Protein AF-A0A914VTN2-F1 (afdb_monomer)

Organism: NCBI:txid2011161

Structure (mmCIF, N/CA/C/O backbone):
data_AF-A0A914VTN2-F1
#
_entry.id   AF-A0A914VTN2-F1
#
loop_
_atom_site.group_PDB
_atom_site.id
_atom_site.type_symbol
_atom_site.label_atom_id
_atom_site.label_alt_id
_atom_site.label_comp_id
_atom_site.label_asym_id
_atom_site.label_entity_id
_atom_site.label_seq_id
_atom_site.pdbx_PDB_ins_code
_atom_site.Cartn_x
_atom_site.Cartn_y
_atom_site.Cartn_z
_atom_site.occupancy
_atom_site.B_iso_or_equiv
_atom_site.auth_seq_id
_atom_site.auth_comp_id
_atom_site.auth_asym_id
_atom_site.auth_atom_id
_atom_site.pdbx_PDB_model_num
ATOM 1 N N . SER A 1 1 ? -5.274 -9.240 18.876 1.00 53.75 1 SER A N 1
ATOM 2 C CA . SER A 1 1 ? -4.711 -8.372 17.822 1.00 53.75 1 SER A CA 1
ATOM 3 C C . SER A 1 1 ? -3.298 -7.981 18.233 1.00 53.75 1 SER A C 1
ATOM 5 O O . SER A 1 1 ? -3.080 -7.719 19.407 1.00 53.75 1 SER A O 1
ATOM 7 N N . LEU A 1 2 ? -2.326 -7.966 17.316 1.00 63.53 2 LEU A N 1
ATOM 8 C CA . LEU A 1 2 ? -0.909 -7.648 17.602 1.00 63.53 2 LEU A CA 1
ATOM 9 C C . LEU A 1 2 ? -0.653 -6.160 17.966 1.00 63.53 2 LEU A C 1
ATOM 11 O O . LEU A 1 2 ? 0.459 -5.676 17.809 1.00 63.53 2 LEU A O 1
ATOM 15 N N . GLY A 1 3 ? -1.674 -5.406 18.394 1.00 85.06 3 GLY A N 1
ATOM 16 C CA . GLY A 1 3 ? -1.556 -3.993 18.789 1.00 85.06 3 GLY A CA 1
ATOM 17 C C . GLY A 1 3 ? -1.173 -3.005 17.676 1.00 85.06 3 GLY A C 1
ATOM 18 O O . GLY A 1 3 ? -0.991 -1.828 17.959 1.00 85.06 3 GLY A O 1
ATOM 19 N N . GLN A 1 4 ? -1.050 -3.458 16.426 1.00 91.50 4 GLN A N 1
ATOM 20 C CA . GLN A 1 4 ? -0.609 -2.641 15.292 1.00 91.50 4 GLN A CA 1
ATOM 21 C C . GLN A 1 4 ? -1.782 -2.137 14.427 1.00 91.50 4 GLN A C 1
ATOM 23 O O . GLN A 1 4 ? -2.778 -2.857 14.286 1.00 91.50 4 GLN A O 1
ATOM 28 N N . PRO A 1 5 ? -1.668 -0.945 13.804 1.00 94.69 5 PRO A N 1
ATOM 29 C CA . PRO A 1 5 ? -2.614 -0.471 12.792 1.00 94.69 5 PRO A CA 1
ATOM 30 C C . PRO A 1 5 ? -2.756 -1.451 11.614 1.00 94.69 5 PRO A C 1
ATOM 32 O O . PRO A 1 5 ? -1.782 -2.078 11.194 1.00 94.69 5 PRO A O 1
ATOM 35 N N . ALA A 1 6 ? -3.965 -1.577 11.058 1.00 95.75 6 ALA A N 1
ATOM 36 C CA . ALA A 1 6 ? -4.254 -2.548 9.994 1.00 95.75 6 ALA A CA 1
ATOM 37 C C . ALA A 1 6 ? -3.465 -2.277 8.699 1.00 95.75 6 ALA A C 1
ATOM 39 O O . ALA A 1 6 ? -2.999 -3.204 8.040 1.00 95.75 6 ALA A O 1
ATOM 40 N N . ASP A 1 7 ? -3.263 -1.007 8.355 1.00 97.31 7 ASP A N 1
ATOM 41 C CA . ASP A 1 7 ? -2.458 -0.604 7.202 1.00 97.31 7 ASP A CA 1
ATOM 42 C C . ASP A 1 7 ? -0.959 -0.853 7.396 1.00 97.31 7 ASP A C 1
ATOM 44 O O . ASP A 1 7 ? -0.275 -1.233 6.447 1.00 97.31 7 ASP A O 1
ATOM 48 N N . PHE A 1 8 ? -0.450 -0.696 8.620 1.00 96.94 8 PHE A N 1
ATOM 49 C CA . PHE A 1 8 ? 0.914 -1.071 8.969 1.00 96.94 8 PHE A CA 1
ATOM 50 C C . PHE A 1 8 ? 1.108 -2.582 8.822 1.00 96.94 8 PHE A C 1
ATOM 52 O O . PHE A 1 8 ? 2.080 -3.012 8.203 1.00 96.94 8 PHE A O 1
ATOM 59 N N . PHE A 1 9 ? 0.159 -3.385 9.314 1.00 97.00 9 PHE A N 1
ATOM 60 C CA . PHE A 1 9 ?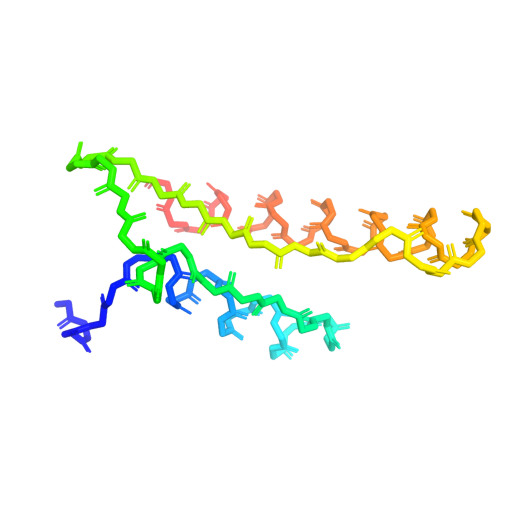 0.197 -4.835 9.127 1.00 97.00 9 PHE A CA 1
ATOM 61 C C . PHE A 1 9 ? 0.230 -5.205 7.638 1.00 97.00 9 PHE A C 1
ATOM 63 O O . PHE A 1 9 ? 1.108 -5.952 7.213 1.00 97.00 9 PHE A O 1
ATOM 70 N N . TYR A 1 10 ? -0.653 -4.617 6.825 1.00 97.38 10 TYR A N 1
ATOM 71 C CA . TYR A 1 10 ? -0.664 -4.829 5.376 1.00 97.38 10 TYR A CA 1
ATOM 72 C C . TYR A 1 10 ? 0.674 -4.449 4.717 1.00 97.38 10 TYR A C 1
ATOM 74 O O . TYR A 1 10 ? 1.223 -5.224 3.932 1.00 97.38 10 TYR A O 1
ATOM 82 N N . ALA A 1 11 ? 1.228 -3.281 5.058 1.00 97.94 11 ALA A N 1
ATOM 83 C CA . ALA A 1 11 ? 2.501 -2.804 4.520 1.00 97.94 11 ALA A CA 1
ATOM 84 C C . ALA A 1 11 ? 3.678 -3.716 4.899 1.00 97.94 11 ALA A C 1
ATOM 86 O O . ALA A 1 11 ? 4.525 -4.005 4.052 1.00 97.94 11 ALA A O 1
ATOM 87 N N . LYS A 1 12 ? 3.708 -4.211 6.143 1.00 97.62 12 LYS A N 1
ATOM 88 C CA . LYS A 1 12 ? 4.719 -5.164 6.613 1.00 97.62 12 LYS A CA 1
ATOM 89 C C . LYS A 1 12 ? 4.639 -6.485 5.845 1.00 97.62 12 LYS A C 1
ATOM 91 O O . LYS A 1 12 ? 5.656 -6.943 5.330 1.00 97.62 12 LYS A O 1
ATOM 96 N N . GLN A 1 13 ? 3.441 -7.055 5.708 1.00 97.88 13 GLN A N 1
ATOM 97 C CA . GLN A 1 13 ? 3.247 -8.314 4.983 1.00 97.88 13 GLN A CA 1
ATOM 98 C C . GLN A 1 13 ? 3.614 -8.183 3.494 1.00 97.88 13 GLN A C 1
ATOM 100 O O . GLN A 1 13 ? 4.227 -9.095 2.934 1.00 97.88 13 GLN A O 1
ATOM 105 N N . LEU A 1 14 ? 3.288 -7.048 2.859 1.00 98.38 14 LEU A N 1
ATOM 106 C CA . LEU A 1 14 ? 3.683 -6.769 1.474 1.00 98.38 14 LEU A CA 1
ATOM 107 C C . LEU A 1 14 ? 5.209 -6.760 1.341 1.00 98.38 14 LEU A C 1
ATOM 109 O O . LEU A 1 14 ? 5.754 -7.442 0.472 1.00 98.38 14 LEU A O 1
ATOM 113 N N . LEU A 1 15 ? 5.895 -6.029 2.223 1.00 98.25 15 LEU A N 1
ATOM 114 C CA . LEU A 1 15 ? 7.351 -5.936 2.215 1.00 98.25 15 LEU A CA 1
ATOM 115 C C . LEU A 1 15 ? 8.006 -7.312 2.380 1.00 98.25 15 LEU A C 1
ATOM 117 O O . LEU A 1 15 ? 8.863 -7.670 1.575 1.00 98.25 15 LEU A O 1
ATOM 121 N N . GLU A 1 16 ? 7.584 -8.092 3.376 1.00 97.81 16 GLU A N 1
ATOM 122 C CA . GLU A 1 16 ? 8.159 -9.414 3.664 1.00 97.81 16 GLU A CA 1
ATOM 123 C C . GLU A 1 16 ? 7.909 -10.427 2.536 1.00 97.81 16 GLU A C 1
ATOM 125 O O . GLU A 1 16 ? 8.754 -11.281 2.277 1.00 97.81 16 GLU A O 1
ATOM 130 N N . THR A 1 17 ? 6.782 -10.315 1.826 1.00 97.56 17 THR A N 1
ATOM 131 C CA . THR A 1 17 ? 6.410 -11.274 0.772 1.00 97.56 17 THR A CA 1
ATOM 132 C C . THR A 1 17 ? 7.000 -10.923 -0.592 1.00 97.56 17 THR A C 1
ATOM 134 O O . THR A 1 17 ? 7.350 -11.817 -1.363 1.00 97.56 17 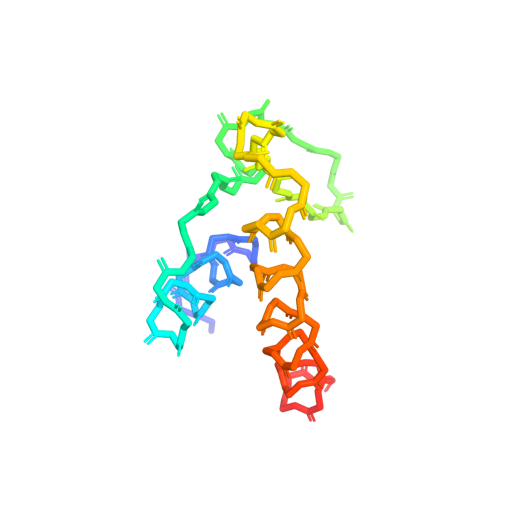THR A O 1
ATOM 137 N N . THR A 1 18 ? 7.063 -9.635 -0.943 1.00 97.75 18 THR A N 1
ATOM 138 C CA . THR A 1 18 ? 7.377 -9.205 -2.318 1.00 97.75 18 THR A CA 1
ATOM 139 C C . THR A 1 18 ? 8.601 -8.303 -2.425 1.00 97.75 18 THR A C 1
ATOM 141 O O . THR A 1 18 ? 9.023 -7.993 -3.543 1.00 97.75 18 THR A O 1
ATOM 144 N N . GLY A 1 19 ? 9.131 -7.822 -1.297 1.00 97.50 19 GLY A N 1
ATOM 145 C CA . GLY A 1 19 ? 10.169 -6.792 -1.250 1.00 97.50 19 GLY A CA 1
ATOM 146 C C . GLY A 1 19 ? 9.679 -5.388 -1.626 1.00 97.50 19 GLY A C 1
ATOM 147 O O . GLY A 1 19 ? 10.499 -4.493 -1.821 1.00 97.50 19 GLY A O 1
ATOM 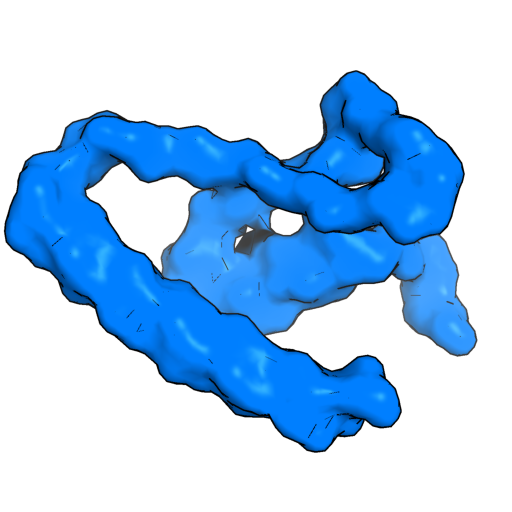148 N N . ILE A 1 20 ? 8.363 -5.168 -1.764 1.00 97.88 20 ILE A N 1
ATOM 149 C CA . ILE A 1 20 ? 7.810 -3.852 -2.118 1.00 97.88 20 ILE A CA 1
ATOM 150 C C . ILE A 1 20 ? 7.597 -3.045 -0.836 1.00 97.88 20 ILE A C 1
ATOM 152 O O . ILE A 1 20 ? 6.806 -3.423 0.022 1.00 97.88 20 ILE A O 1
ATOM 156 N N . CYS A 1 21 ? 8.278 -1.905 -0.730 1.00 97.56 21 CYS A N 1
ATOM 157 C CA . CYS A 1 21 ? 8.134 -0.985 0.392 1.00 97.56 21 CYS A CA 1
ATOM 158 C C . CYS A 1 21 ? 7.100 0.107 0.076 1.00 97.56 21 CYS A C 1
ATOM 160 O O . CYS A 1 21 ? 7.222 0.820 -0.921 1.00 97.56 21 CYS A O 1
ATOM 162 N N . ILE A 1 22 ? 6.100 0.251 0.946 1.00 97.69 22 ILE A N 1
ATOM 163 C CA . ILE A 1 22 ? 5.080 1.309 0.912 1.00 97.69 22 ILE A CA 1
ATOM 164 C C . ILE A 1 22 ? 4.994 1.982 2.281 1.00 97.69 22 ILE A C 1
ATOM 166 O O . ILE A 1 22 ? 5.380 1.396 3.292 1.00 97.69 22 ILE A O 1
ATOM 170 N N . VAL A 1 23 ? 4.459 3.203 2.327 1.00 98.12 23 VAL A N 1
ATOM 171 C CA . VAL A 1 23 ? 4.241 3.907 3.600 1.00 98.12 23 VAL A CA 1
ATOM 172 C C . VAL A 1 23 ? 2.782 3.727 4.037 1.00 98.12 23 VAL A C 1
ATOM 174 O O . VAL A 1 23 ? 1.898 4.061 3.244 1.00 98.12 23 VAL A O 1
ATOM 177 N N . PRO A 1 24 ? 2.496 3.227 5.252 1.00 98.25 24 PRO A N 1
ATOM 178 C CA . PRO A 1 24 ? 1.125 3.052 5.733 1.00 98.25 24 PRO A CA 1
ATOM 179 C C . PRO A 1 24 ? 0.429 4.399 5.989 1.00 98.25 24 PRO A C 1
ATOM 181 O O . PRO A 1 24 ? 1.064 5.379 6.385 1.00 98.25 24 PRO A O 1
ATOM 184 N N . GLY A 1 25 ? -0.886 4.442 5.769 1.00 98.12 25 GLY A N 1
ATOM 185 C CA . GLY A 1 25 ? -1.727 5.638 5.898 1.00 98.12 25 GLY A CA 1
ATOM 186 C C . GLY A 1 25 ? -1.782 6.220 7.312 1.00 98.12 25 GLY A C 1
ATOM 187 O O . GLY A 1 25 ? -1.888 7.432 7.479 1.00 98.12 25 GLY A O 1
ATOM 188 N N . SER A 1 26 ? -1.621 5.383 8.334 1.00 96.06 26 SER A N 1
ATOM 189 C CA . SER A 1 26 ? -1.615 5.749 9.751 1.00 96.06 26 SER A CA 1
ATOM 190 C C . SER A 1 26 ? -0.531 6.769 10.097 1.00 96.06 26 SER A C 1
ATOM 192 O O . SER A 1 26 ? -0.736 7.570 11.005 1.00 96.06 26 SER A O 1
ATOM 194 N N . GLY A 1 27 ? 0.564 6.827 9.330 1.00 94.44 27 GLY A N 1
ATOM 195 C CA . GLY A 1 27 ? 1.597 7.860 9.462 1.00 94.44 27 GLY A CA 1
ATOM 196 C C . GLY A 1 27 ? 1.201 9.252 8.943 1.00 94.44 27 GLY A C 1
ATOM 197 O O . GLY A 1 27 ? 1.902 10.218 9.226 1.00 94.44 27 GLY A O 1
ATOM 198 N N . PHE A 1 28 ? 0.100 9.374 8.196 1.00 97.00 28 PHE A N 1
ATOM 199 C CA . PHE A 1 28 ? -0.372 10.632 7.594 1.00 97.00 28 PHE A CA 1
ATOM 200 C C . PHE A 1 28 ? -1.672 11.156 8.217 1.00 97.00 28 PHE A C 1
ATOM 202 O O . PHE A 1 28 ? -2.106 12.261 7.897 1.00 97.00 28 PHE A O 1
ATOM 209 N N . GLY A 1 29 ? -2.299 10.363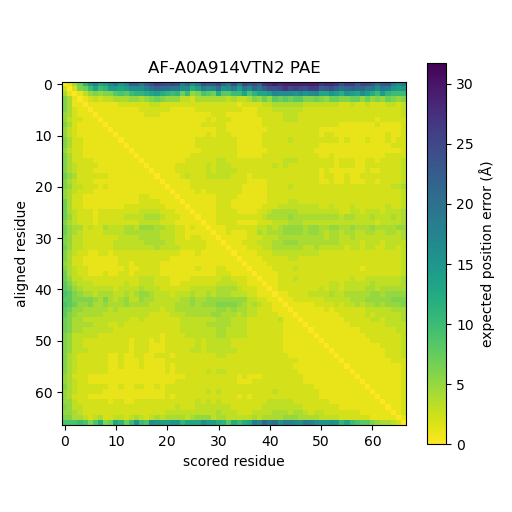 9.086 1.00 94.69 29 GLY A N 1
ATOM 210 C CA . GLY A 1 29 ? -3.695 10.549 9.457 1.00 94.69 29 GLY A CA 1
ATOM 211 C C . GLY A 1 29 ? -4.633 10.063 8.348 1.00 94.69 29 GLY A C 1
ATOM 212 O O . GLY A 1 29 ? -4.376 10.210 7.155 1.00 94.69 29 GLY A O 1
ATOM 213 N N . GLN A 1 30 ? -5.738 9.445 8.749 1.00 97.19 30 GLN A N 1
ATOM 214 C CA . GLN A 1 30 ? -6.762 8.943 7.836 1.00 97.19 30 GLN A CA 1
ATOM 215 C C . GLN A 1 30 ? -8.108 8.879 8.551 1.00 97.19 30 GLN A C 1
ATOM 217 O O . GLN A 1 30 ? -8.167 8.876 9.781 1.00 97.19 30 GLN A O 1
ATOM 222 N N . LYS A 1 31 ? -9.195 8.835 7.779 1.00 97.12 31 LYS A N 1
ATOM 223 C CA . LYS A 1 31 ? -10.549 8.735 8.327 1.00 97.12 31 LYS A CA 1
ATOM 224 C C . LYS A 1 31 ? -10.711 7.413 9.086 1.00 97.12 31 LYS A C 1
ATOM 226 O O . LYS A 1 31 ? -10.268 6.368 8.612 1.00 97.12 31 LYS A O 1
ATOM 231 N N . GLU A 1 32 ? -11.377 7.445 10.235 1.00 95.81 32 GLU A N 1
ATOM 232 C CA . GLU A 1 32 ? -11.699 6.229 10.984 1.00 95.81 32 GLU A CA 1
ATOM 233 C C . GLU A 1 32 ? -12.466 5.220 10.110 1.00 95.81 32 GLU A C 1
ATOM 235 O O . GLU A 1 32 ? -13.311 5.596 9.294 1.00 95.81 32 GLU A O 1
ATOM 240 N N . GLY A 1 33 ? -12.118 3.937 10.241 1.00 95.75 33 GLY A N 1
ATOM 241 C CA . GLY A 1 33 ? -12.666 2.854 9.418 1.00 95.75 33 GLY A CA 1
ATOM 242 C C . GLY A 1 33 ? -12.123 2.793 7.985 1.00 95.75 33 GLY A C 1
ATOM 243 O O . GLY A 1 33 ? -12.578 1.962 7.204 1.00 95.75 33 GLY A O 1
ATOM 244 N N . THR A 1 34 ? -11.156 3.644 7.624 1.00 97.44 34 THR A N 1
ATOM 245 C CA . THR A 1 34 ? -10.467 3.595 6.326 1.00 97.44 34 THR A CA 1
ATOM 246 C C . THR A 1 34 ? -8.986 3.290 6.504 1.00 97.44 34 THR A C 1
ATOM 248 O O . THR A 1 34 ? -8.386 3.645 7.519 1.00 97.44 34 THR A O 1
ATOM 251 N N . TYR A 1 35 ? -8.398 2.644 5.500 1.00 97.06 35 TYR A N 1
ATOM 252 C CA . TYR A 1 35 ? -7.011 2.197 5.531 1.00 97.06 35 TYR A CA 1
ATOM 253 C C . TYR A 1 35 ? -6.367 2.480 4.182 1.00 97.06 35 TYR A C 1
ATOM 255 O O . TYR A 1 35 ? -6.883 2.068 3.141 1.00 97.06 35 TYR A O 1
ATOM 263 N N . HIS A 1 36 ? -5.247 3.192 4.204 1.00 98.25 36 HIS A N 1
ATOM 264 C CA . HIS A 1 36 ? -4.558 3.637 2.999 1.00 98.25 36 HIS A CA 1
ATOM 265 C C . HIS A 1 36 ? -3.078 3.280 3.047 1.00 98.25 36 HIS A C 1
ATOM 267 O O . HIS A 1 36 ? -2.524 2.913 4.082 1.00 98.25 36 HIS A O 1
ATOM 273 N N . PHE A 1 37 ? -2.415 3.448 1.912 1.00 98.12 37 PHE A N 1
ATOM 274 C CA . PHE A 1 37 ? -0.966 3.490 1.834 1.00 98.12 37 PHE A CA 1
ATOM 275 C C . PHE A 1 37 ? -0.538 4.475 0.750 1.00 98.12 37 PHE A C 1
ATOM 277 O O . PHE A 1 37 ? -1.299 4.789 -0.168 1.00 98.12 37 PHE A O 1
ATOM 284 N N . ARG A 1 38 ? 0.707 4.936 0.834 1.00 98.25 38 ARG A N 1
ATOM 285 C CA . ARG A 1 38 ? 1.348 5.756 -0.191 1.00 98.25 38 ARG A CA 1
ATOM 286 C C . ARG A 1 38 ? 2.433 4.946 -0.891 1.00 98.25 38 ARG A C 1
ATOM 288 O O . ARG A 1 38 ? 3.295 4.362 -0.235 1.00 98.25 38 ARG A O 1
ATOM 295 N N . THR A 1 39 ? 2.418 4.978 -2.219 1.00 96.25 39 THR A N 1
ATOM 296 C CA . THR A 1 39 ? 3.490 4.465 -3.084 1.00 96.25 39 THR A CA 1
ATOM 297 C C . THR A 1 39 ? 4.018 5.581 -3.992 1.00 96.25 39 THR A C 1
ATOM 299 O O . THR A 1 39 ? 3.488 6.695 -3.977 1.00 96.25 39 THR A O 1
ATOM 302 N N . THR A 1 40 ? 5.071 5.313 -4.762 1.00 95.31 40 THR A N 1
ATOM 303 C CA . THR A 1 40 ? 5.648 6.259 -5.725 1.00 95.31 40 THR A CA 1
ATOM 304 C C . THR A 1 40 ? 5.422 5.789 -7.161 1.00 95.31 40 THR A C 1
ATOM 306 O O . THR A 1 40 ? 5.341 4.596 -7.439 1.00 95.31 40 THR A O 1
ATOM 309 N N . ILE A 1 41 ? 5.343 6.744 -8.089 1.00 94.81 41 ILE A N 1
ATOM 310 C CA . ILE A 1 41 ? 5.209 6.493 -9.535 1.00 94.81 41 ILE A CA 1
ATOM 311 C C . ILE A 1 41 ? 6.502 6.805 -10.306 1.00 94.81 41 ILE A C 1
ATOM 313 O O . ILE A 1 41 ? 6.479 7.025 -11.510 1.00 94.81 41 ILE A O 1
ATOM 317 N N . LEU A 1 42 ? 7.630 6.859 -9.594 1.00 94.00 42 LEU A N 1
ATOM 318 C CA . LEU A 1 42 ? 8.955 7.1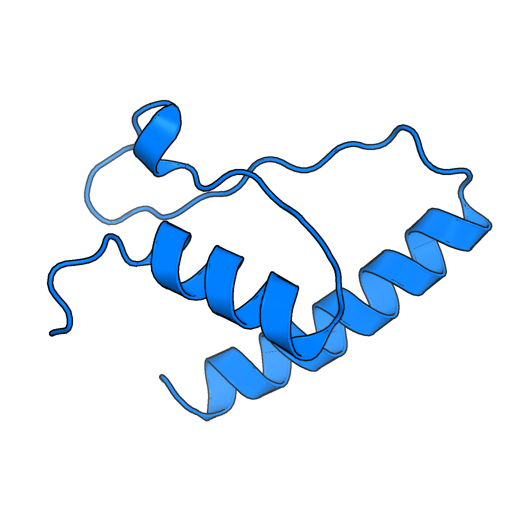55 -10.146 1.00 94.00 42 LEU A CA 1
ATOM 319 C C . LEU A 1 42 ? 9.570 6.023 -10.997 1.00 94.00 42 LEU A C 1
ATOM 321 O O . LEU A 1 42 ? 10.347 6.344 -11.897 1.00 94.00 42 LEU A O 1
ATOM 325 N N . PRO A 1 43 ? 9.292 4.721 -10.748 1.00 92.56 43 PRO A N 1
ATOM 326 C CA . PRO A 1 43 ? 9.817 3.655 -11.599 1.00 92.56 43 PRO A CA 1
ATOM 327 C C . PRO A 1 43 ? 9.345 3.781 -13.051 1.00 92.56 43 PRO A C 1
ATOM 329 O O . PRO A 1 43 ? 8.218 4.192 -13.318 1.00 92.56 43 PRO A O 1
ATOM 332 N N . GLN A 1 44 ? 10.184 3.350 -13.995 1.00 96.88 44 GLN A N 1
ATOM 333 C CA . GLN A 1 44 ? 9.816 3.301 -15.413 1.00 96.88 44 GLN A CA 1
ATOM 334 C C . GLN A 1 44 ? 8.614 2.365 -15.646 1.00 96.88 44 GLN A C 1
ATOM 336 O O . GLN A 1 44 ? 8.478 1.377 -14.917 1.00 96.88 44 GLN A O 1
ATOM 341 N N . PRO A 1 45 ? 7.778 2.591 -16.680 1.00 96.12 45 PRO A N 1
ATOM 342 C CA . PRO A 1 45 ? 6.524 1.853 -16.868 1.00 96.12 45 PRO A CA 1
ATOM 343 C C . PRO A 1 45 ? 6.660 0.323 -16.844 1.00 96.12 45 PRO A C 1
ATOM 345 O O . PRO A 1 45 ? 5.831 -0.358 -16.247 1.00 96.12 45 PRO A O 1
ATOM 348 N N . ALA A 1 46 ? 7.728 -0.231 -17.429 1.00 96.56 46 ALA A N 1
ATOM 349 C CA . ALA A 1 46 ? 7.975 -1.675 -17.417 1.00 96.56 46 ALA A CA 1
ATOM 350 C C . ALA A 1 46 ? 8.253 -2.217 -16.001 1.00 96.56 46 ALA A C 1
ATOM 352 O O . ALA A 1 46 ? 7.695 -3.239 -15.607 1.00 96.56 46 ALA A O 1
ATOM 353 N N . MET A 1 47 ? 9.063 -1.503 -15.212 1.00 95.44 47 MET A N 1
ATOM 354 C CA . MET A 1 47 ? 9.343 -1.859 -13.816 1.00 95.44 47 MET A CA 1
ATOM 355 C C . MET A 1 47 ? 8.111 -1.667 -12.932 1.00 95.44 47 MET A C 1
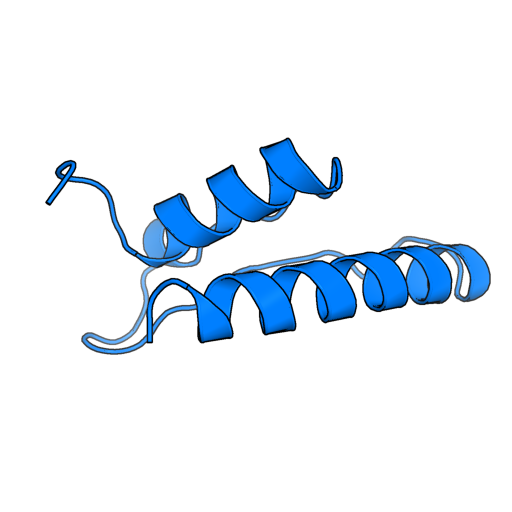ATOM 357 O O . MET A 1 47 ? 7.852 -2.475 -12.043 1.00 95.44 47 MET A O 1
ATOM 361 N N . MET A 1 48 ? 7.330 -0.615 -13.191 1.00 96.00 48 MET A N 1
ATOM 362 C CA . MET A 1 48 ? 6.069 -0.373 -12.498 1.00 96.00 48 MET A CA 1
ATOM 363 C C . MET A 1 48 ? 5.071 -1.499 -12.766 1.00 96.00 48 MET A C 1
ATOM 365 O O . MET A 1 48 ? 4.433 -1.970 -11.830 1.00 96.00 48 MET A O 1
ATOM 369 N N . LYS A 1 49 ? 4.971 -1.972 -14.013 1.00 96.94 49 LYS A N 1
ATOM 370 C CA . LYS A 1 49 ? 4.110 -3.104 -14.367 1.00 96.94 49 LYS A CA 1
ATOM 371 C C . LYS A 1 49 ? 4.491 -4.361 -13.584 1.00 96.94 49 LYS A C 1
ATOM 373 O O . LYS A 1 49 ? 3.624 -4.960 -12.960 1.00 96.94 49 LYS A O 1
ATOM 378 N N . ASP A 1 50 ? 5.773 -4.715 -13.560 1.00 96.88 50 ASP A N 1
ATOM 379 C CA . ASP A 1 50 ? 6.258 -5.868 -12.794 1.00 96.88 50 ASP A CA 1
ATOM 380 C C . ASP A 1 50 ? 5.998 -5.724 -11.279 1.00 96.88 50 ASP A C 1
ATOM 382 O O . ASP A 1 50 ? 5.544 -6.661 -10.618 1.00 96.88 50 ASP A O 1
ATOM 386 N N . MET A 1 51 ? 6.214 -4.527 -10.723 1.00 96.88 51 MET A N 1
ATOM 387 C CA . MET A 1 51 ? 5.886 -4.230 -9.326 1.00 96.88 51 MET A CA 1
ATOM 388 C C . MET A 1 51 ? 4.384 -4.411 -9.048 1.00 96.88 51 MET A C 1
ATOM 390 O O . MET A 1 51 ? 4.019 -5.035 -8.052 1.00 96.88 51 MET A O 1
ATOM 394 N N . LEU A 1 52 ? 3.509 -3.899 -9.920 1.00 97.38 52 LEU A N 1
ATOM 395 C CA . LEU A 1 52 ? 2.053 -4.013 -9.785 1.00 97.38 52 LEU A CA 1
ATOM 396 C C . LEU A 1 52 ? 1.562 -5.459 -9.947 1.00 97.38 52 LEU A C 1
ATOM 398 O O . LEU A 1 52 ? 0.651 -5.867 -9.226 1.00 97.38 52 LEU A O 1
ATOM 402 N N . ASP A 1 53 ? 2.177 -6.246 -10.831 1.00 98.12 53 ASP A N 1
ATOM 403 C CA . ASP A 1 53 ? 1.852 -7.665 -11.014 1.00 98.12 53 ASP A CA 1
ATOM 404 C C . ASP A 1 53 ? 2.171 -8.462 -9.729 1.00 98.12 53 ASP A C 1
ATOM 406 O O . ASP A 1 53 ? 1.324 -9.214 -9.231 1.00 98.12 53 ASP A O 1
ATOM 410 N N . ARG A 1 54 ? 3.334 -8.215 -9.105 1.00 98.19 54 ARG A N 1
ATOM 411 C CA . ARG A 1 54 ? 3.687 -8.780 -7.785 1.00 98.19 54 ARG A CA 1
ATOM 412 C C . ARG A 1 54 ? 2.743 -8.305 -6.679 1.00 98.19 54 ARG A C 1
ATOM 414 O O . ARG A 1 54 ? 2.285 -9.117 -5.871 1.00 98.19 54 ARG A O 1
ATOM 421 N N . PHE A 1 55 ? 2.411 -7.014 -6.670 1.00 98.19 55 PHE A N 1
ATOM 422 C CA . PHE A 1 55 ? 1.483 -6.421 -5.704 1.00 98.19 55 PHE A CA 1
ATOM 423 C C . PHE A 1 55 ? 0.099 -7.078 -5.783 1.00 98.19 55 PHE A C 1
ATOM 425 O O . PHE A 1 55 ? -0.470 -7.443 -4.756 1.00 98.19 55 PHE A O 1
ATOM 432 N N . LYS A 1 56 ? -0.434 -7.280 -6.995 1.00 98.44 56 LYS A N 1
ATOM 433 C CA . LYS A 1 56 ? -1.739 -7.916 -7.231 1.00 98.44 56 LYS A CA 1
ATOM 434 C C . LYS A 1 56 ? -1.785 -9.343 -6.687 1.00 98.44 56 LYS A C 1
ATOM 436 O O . LYS A 1 56 ? -2.763 -9.718 -6.041 1.00 98.44 56 LYS A O 1
ATOM 441 N N . ILE A 1 57 ? -0.741 -10.135 -6.938 1.00 98.56 57 ILE A N 1
ATOM 442 C CA . ILE A 1 57 ? -0.652 -11.516 -6.438 1.00 98.56 57 ILE A CA 1
ATOM 443 C C . ILE A 1 57 ? -0.661 -11.527 -4.908 1.00 98.56 57 ILE A C 1
ATOM 445 O O . ILE A 1 57 ? -1.414 -12.300 -4.315 1.00 98.56 57 ILE A O 1
ATOM 449 N N . PHE A 1 58 ? 0.138 -10.662 -4.278 1.00 98.44 58 PHE A N 1
ATOM 450 C CA . PHE A 1 58 ? 0.140 -10.511 -2.825 1.00 98.44 58 PHE A CA 1
ATOM 451 C C . PHE A 1 58 ? -1.239 -10.107 -2.295 1.00 98.44 58 PHE A C 1
ATOM 453 O O . PHE A 1 58 ? -1.774 -10.793 -1.429 1.00 98.44 58 PHE A O 1
ATOM 460 N N . HIS A 1 59 ? -1.835 -9.045 -2.844 1.00 98.31 59 HIS A N 1
ATOM 461 C CA . HIS A 1 59 ? -3.107 -8.506 -2.369 1.00 98.31 59 HIS A CA 1
ATOM 462 C C . HIS A 1 59 ? -4.211 -9.567 -2.387 1.00 98.31 59 HIS A C 1
ATOM 464 O O . HIS A 1 59 ? -4.906 -9.758 -1.394 1.00 98.31 59 HIS A O 1
ATOM 470 N N . ASN A 1 60 ? -4.329 -10.315 -3.487 1.00 98.31 60 ASN A N 1
ATOM 471 C CA . ASN A 1 60 ? -5.332 -11.370 -3.604 1.00 98.31 60 ASN A CA 1
ATOM 472 C C . ASN A 1 60 ? -5.132 -12.488 -2.571 1.00 98.31 60 ASN A C 1
ATOM 474 O O . ASN A 1 60 ? -6.112 -12.979 -2.018 1.00 98.31 60 ASN A O 1
ATOM 478 N N . LYS A 1 61 ? -3.880 -12.884 -2.300 1.00 98.19 61 LYS A N 1
ATOM 479 C CA . LYS A 1 61 ? -3.567 -13.889 -1.271 1.00 98.19 61 LYS A CA 1
ATOM 480 C C . LYS A 1 61 ? -3.886 -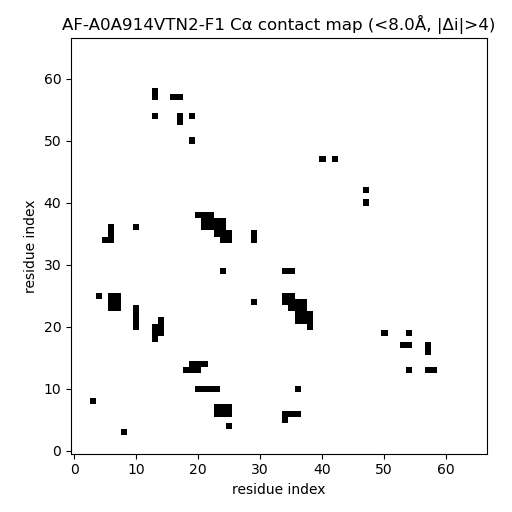13.370 0.129 1.00 98.19 61 LYS A C 1
ATOM 482 O O . LYS A 1 61 ? -4.584 -14.047 0.874 1.00 98.19 61 LYS A O 1
ATOM 487 N N . PHE A 1 62 ? -3.448 -12.153 0.446 1.00 97.94 62 PHE A N 1
ATOM 488 C CA . PHE A 1 62 ? -3.719 -11.504 1.726 1.00 97.94 62 PHE A CA 1
ATOM 489 C C . PHE A 1 62 ? -5.229 -11.419 2.002 1.00 97.94 62 PHE A C 1
ATOM 491 O O . PHE A 1 62 ? -5.693 -11.813 3.067 1.00 97.94 62 PHE A O 1
ATOM 498 N N . MET A 1 63 ? -6.014 -10.978 1.014 1.00 97.44 63 MET A N 1
ATOM 499 C CA . MET A 1 63 ? -7.472 -10.873 1.140 1.00 97.44 63 MET A CA 1
ATOM 500 C C . MET A 1 63 ? -8.184 -12.228 1.199 1.00 97.44 63 MET A C 1
ATOM 502 O O . MET A 1 63 ? -9.336 -12.271 1.610 1.00 97.44 63 MET A O 1
ATOM 506 N N . ALA A 1 64 ? -7.557 -13.319 0.754 1.00 97.50 64 ALA A N 1
ATOM 507 C CA . ALA A 1 64 ? -8.108 -14.663 0.909 1.00 97.50 64 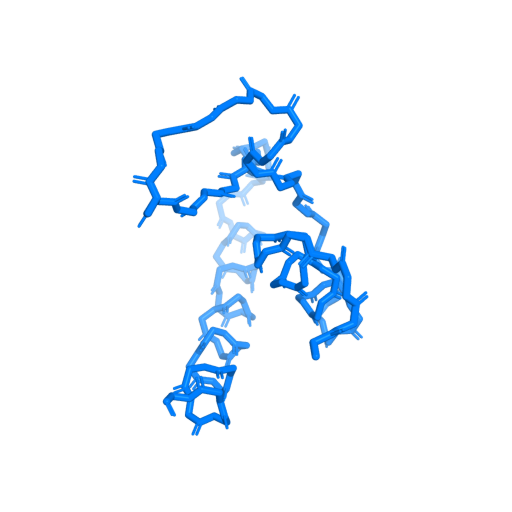ALA A CA 1
ATOM 508 C C . ALA A 1 64 ? -7.836 -15.237 2.310 1.00 97.50 64 ALA A C 1
ATOM 510 O O . ALA A 1 64 ? -8.657 -15.990 2.821 1.00 97.50 64 ALA A O 1
ATOM 511 N N . GLU A 1 65 ? -6.704 -14.880 2.919 1.00 96.62 65 GLU A N 1
ATOM 512 C CA . GLU A 1 65 ? -6.278 -15.369 4.236 1.00 96.62 65 GLU A CA 1
ATOM 513 C C . GLU A 1 65 ? -6.960 -14.633 5.397 1.00 96.62 65 GLU A C 1
ATOM 515 O O . GLU A 1 65 ? -7.368 -15.264 6.368 1.00 96.62 65 GLU A O 1
ATOM 520 N N . TYR A 1 66 ? -7.103 -13.309 5.293 1.00 93.00 66 TYR A N 1
ATOM 521 C CA . TYR A 1 66 ? -7.570 -12.445 6.388 1.00 93.00 66 TYR A CA 1
ATOM 522 C C . TYR A 1 66 ? -8.985 -11.889 6.177 1.00 93.00 66 TYR A C 1
ATOM 524 O O . TYR A 1 66 ? -9.324 -10.849 6.744 1.00 93.00 66 TYR A O 1
ATOM 532 N N . LYS A 1 67 ? -9.776 -12.535 5.317 1.00 71.19 67 LYS A N 1
ATOM 533 C CA . LYS A 1 67 ? -11.130 -12.089 4.975 1.00 71.19 67 LYS A CA 1
ATOM 534 C C . LYS A 1 67 ? -12.125 -12.234 6.119 1.00 71.19 67 LYS A C 1
ATOM 536 O O . LYS A 1 67 ? -12.049 -13.252 6.838 1.00 71.19 67 LYS A O 1
#

InterPro domains:
  IPR015422 Pyridoxal phosphate-dependent transferase, small domain [G3DSA:3.90.1150.10] (1-67)
  IPR015424 Pyridoxal phosphate-dependent transferase [SSF53383] (6-59)
  IPR045088 Aminotransferase ALAT1/2-like [PTHR11751] (3-67)

Foldseek 3Di:
DPPDDPQVVLQVQLCVQQVDHWAWCVVVDDDPPDTDIDDDPPDDPVVVVVSVVSVVVSVVVVVVVPD

Mean predicted aligned error: 2.95 Å

Sequence (67 aa):
SLGQPADFFYAKQLLETTGICIVPGSGFGQKEGTYHFRTTILPQPAMMKDMLDRFKIFHNKFMAEYK

Secondary structure (DSSP, 8-state):
--SS-HHHHHHHHHHHHH----EEGGGT---TT---EE----S-HHHHHHHHHHHHHHHHHHHHH--

Solvent-accessible surface area (backbone atoms only — not comparable to full-atom values): 4179 Å² total; per-residue (Å²): 128,93,85,65,58,71,32,49,52,51,34,49,54,44,26,78,74,71,70,50,82,54,45,36,24,79,83,73,62,69,62,90,100,59,77,45,68,48,78,81,85,80,60,55,70,71,60,41,48,55,51,50,55,55,49,51,57,49,51,57,51,52,55,66,75,74,104

Radius of gyration: 12.61 Å; Cα contacts (8 Å, |Δi|>4): 53; chains: 1; bounding box: 23×26×36 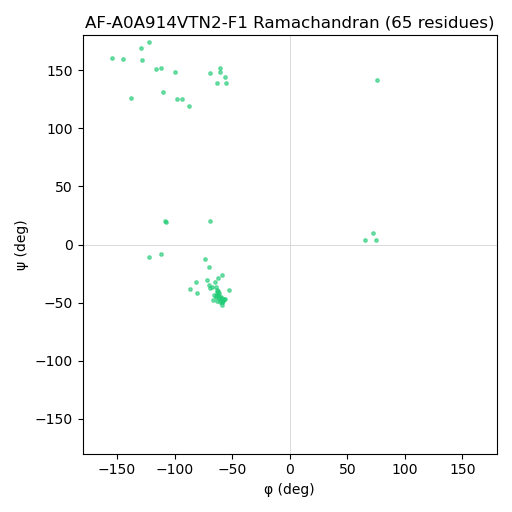Å

Nearest PDB structures (foldseek):
  3ihj-assembly1_A  TM=9.880E-01  e=1.924E-04  Homo sapiens
  4my5-assembly2_C  TM=8.443E-01  e=4.748E-01  Streptococcus mutans UA159
  7dly-assembly1_A  TM=8.002E-01  e=4.686E+00  Arabidopsis thaliana
  1m7y-assembly1_A  TM=7.426E-01  e=3.829E+00  Malus domestica
  7dly-assembly1_B  TM=8.019E-01  e=5.362E+00  Arabidopsis thaliana

pLDDT: mean 95.21, std 7.46, range [53.75, 98.56]